Protein AF-A0A254PXY0-F1 (afdb_monomer_lite)

Organism: NCBI:txid1743163

Secondary structure (DSSP, 8-state):
-PPPP--S-SEEE-SSSSEEEEEESTTSTT--SS--EEEEEPHHHHHHTTT--HHHHHHHHHHHHHHHHSS--SS------TTS--SS--SSS-EEETTTTEEE--GGGT-SSHHHHHHHHHHHHHHHHHHHS--

Structure (mmCIF, N/CA/C/O backbone):
data_AF-A0A254PXY0-F1
#
_entry.id   AF-A0A254PXY0-F1
#
loop_
_atom_site.group_PDB
_atom_site.id
_atom_site.type_symbol
_atom_site.label_atom_id
_atom_site.label_alt_id
_atom_site.label_comp_id
_atom_site.label_asym_id
_atom_site.label_entity_id
_atom_site.label_seq_id
_atom_site.pdbx_PDB_ins_code
_atom_site.Cartn_x
_atom_site.Cartn_y
_atom_site.Cartn_z
_atom_site.occupancy
_atom_site.B_iso_or_equiv
_atom_site.auth_seq_id
_atom_site.auth_comp_id
_atom_site.auth_asym_id
_atom_site.auth_atom_id
_atom_site.pdbx_PDB_model_num
ATOM 1 N N . MET A 1 1 ? -3.432 -6.838 31.748 1.00 50.69 1 MET A N 1
ATOM 2 C CA . MET A 1 1 ? -3.517 -7.526 30.443 1.00 50.69 1 MET A CA 1
ATOM 3 C C . MET A 1 1 ? -4.391 -6.684 29.533 1.00 50.69 1 MET A C 1
ATOM 5 O O . MET A 1 1 ? -5.516 -6.395 29.926 1.00 50.69 1 MET A O 1
ATOM 9 N N . TYR A 1 2 ? -3.872 -6.223 28.392 1.00 59.84 2 TYR A N 1
ATOM 10 C CA . TYR A 1 2 ? -4.717 -5.628 27.352 1.00 59.84 2 TYR A CA 1
ATOM 11 C C . TYR A 1 2 ? -5.591 -6.745 26.777 1.00 59.84 2 TYR A C 1
ATOM 13 O O . TYR A 1 2 ? -5.087 -7.825 26.480 1.00 59.84 2 TYR A O 1
ATOM 21 N N . LYS A 1 3 ? -6.904 -6.524 26.711 1.00 67.88 3 LYS A N 1
ATOM 22 C CA . LYS A 1 3 ? -7.835 -7.484 26.118 1.00 67.88 3 LYS A CA 1
ATOM 23 C C . LYS A 1 3 ? -7.911 -7.180 24.615 1.00 67.88 3 LYS A C 1
ATOM 25 O O . LYS A 1 3 ? -8.174 -6.020 24.297 1.00 67.88 3 LYS A O 1
ATOM 30 N N . PRO A 1 4 ? -7.676 -8.159 23.723 1.00 77.69 4 PRO A N 1
ATOM 31 C CA . PRO A 1 4 ? -7.811 -7.958 22.282 1.00 77.69 4 PRO A CA 1
ATOM 32 C C . PRO A 1 4 ? -9.198 -7.433 21.911 1.00 77.69 4 PRO A C 1
ATOM 34 O O . PRO A 1 4 ? -10.185 -7.739 22.595 1.00 77.69 4 PRO A O 1
ATOM 37 N N . ILE A 1 5 ? -9.283 -6.666 20.822 1.00 87.31 5 ILE A N 1
ATOM 38 C CA . ILE A 1 5 ? -10.575 -6.219 20.294 1.00 87.31 5 ILE A CA 1
ATOM 39 C C . ILE A 1 5 ? -11.355 -7.462 19.860 1.00 87.31 5 ILE A C 1
ATOM 41 O O . ILE A 1 5 ? -10.839 -8.295 19.119 1.00 87.31 5 ILE A O 1
ATOM 45 N N . SER A 1 6 ? -12.600 -7.602 20.315 1.00 88.00 6 SER A N 1
ATOM 46 C CA . SER A 1 6 ? -13.427 -8.792 20.077 1.00 88.00 6 SER A CA 1
ATOM 47 C C . SER A 1 6 ? -14.060 -8.809 18.675 1.00 88.00 6 SER A C 1
ATOM 49 O O . SER A 1 6 ? -15.279 -8.915 18.547 1.00 88.00 6 SER A O 1
ATOM 51 N N . LEU A 1 7 ? -13.238 -8.705 17.629 1.00 92.12 7 LEU A N 1
ATOM 52 C CA . LEU A 1 7 ? -13.651 -8.887 16.236 1.00 92.12 7 LEU A CA 1
ATOM 53 C C . LEU A 1 7 ? -13.495 -10.360 15.814 1.00 92.12 7 LEU A C 1
ATOM 55 O O . LEU A 1 7 ? -12.519 -10.998 16.214 1.00 92.12 7 LEU A O 1
ATOM 59 N N . PRO A 1 8 ? -14.417 -10.910 14.998 1.00 93.62 8 PRO A N 1
ATOM 60 C CA . PRO A 1 8 ? -14.383 -12.309 14.562 1.00 93.62 8 PRO A CA 1
ATOM 61 C C . PRO A 1 8 ? -13.381 -12.574 13.423 1.00 93.62 8 PRO A C 1
ATOM 63 O O . PRO A 1 8 ? -13.406 -13.643 12.818 1.00 93.62 8 PRO A O 1
ATOM 66 N N . PHE A 1 9 ? -12.529 -11.602 13.099 1.00 94.62 9 PHE A N 1
ATOM 67 C CA . PHE A 1 9 ? -11.555 -11.662 12.018 1.00 94.62 9 PHE A CA 1
ATOM 68 C C . PHE A 1 9 ? -10.262 -10.949 12.423 1.00 94.62 9 PHE A C 1
ATOM 70 O O . PHE A 1 9 ? -10.277 -10.024 13.233 1.00 94.62 9 PHE A O 1
ATOM 77 N N . ASP A 1 10 ? -9.163 -11.349 11.788 1.00 96.12 10 ASP A N 1
ATOM 78 C CA . ASP A 1 10 ? -7.860 -10.678 11.879 1.00 96.12 10 ASP A CA 1
ATOM 79 C C . ASP A 1 10 ? -7.536 -9.857 10.626 1.00 96.12 10 ASP A C 1
ATOM 81 O O . ASP A 1 10 ? -6.534 -9.151 10.581 1.00 96.12 10 ASP A O 1
ATOM 85 N N . GLY A 1 11 ? -8.382 -9.930 9.602 1.00 97.31 11 GLY A N 1
ATOM 86 C CA . GLY A 1 11 ? -8.288 -9.116 8.403 1.00 97.31 11 GLY A CA 1
ATOM 87 C C . GLY A 1 11 ? -9.601 -9.134 7.637 1.00 97.31 11 GLY A C 1
ATOM 88 O O . GLY A 1 11 ? -10.298 -10.149 7.632 1.00 97.31 11 GLY A O 1
ATOM 89 N N . ALA A 1 12 ? -9.955 -8.007 7.032 1.00 97.25 12 ALA A N 1
ATOM 90 C CA . ALA A 1 12 ? -11.204 -7.856 6.303 1.00 97.25 12 ALA A CA 1
ATOM 91 C C . ALA A 1 12 ? -11.067 -6.837 5.170 1.00 97.25 12 ALA A C 1
ATOM 93 O O . ALA A 1 12 ? -10.477 -5.769 5.344 1.00 97.25 12 ALA A O 1
ATOM 94 N N . PHE A 1 13 ? -11.679 -7.157 4.029 1.00 97.81 13 PHE A N 1
ATOM 95 C CA . PHE A 1 13 ? -12.028 -6.163 3.020 1.00 97.81 13 PHE A CA 1
ATOM 96 C C . PHE A 1 13 ? -13.329 -5.486 3.440 1.00 97.81 13 PHE A C 1
ATOM 98 O O . PHE A 1 13 ? -14.275 -6.168 3.838 1.00 97.81 13 PHE A O 1
ATOM 105 N N . ILE A 1 14 ? -13.368 -4.159 3.367 1.00 95.31 14 ILE A N 1
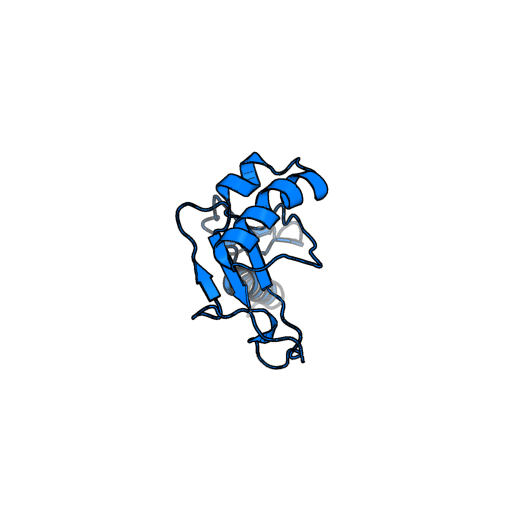ATOM 106 C CA . ILE A 1 14 ? -14.530 -3.374 3.785 1.00 95.31 14 ILE A CA 1
ATOM 107 C C . ILE A 1 14 ? -15.158 -2.751 2.535 1.00 95.31 14 ILE A C 1
ATOM 109 O O . ILE A 1 14 ? -14.478 -2.076 1.766 1.00 95.31 14 ILE A O 1
ATOM 113 N N . ALA A 1 15 ? -16.448 -3.001 2.320 1.00 93.69 15 ALA A N 1
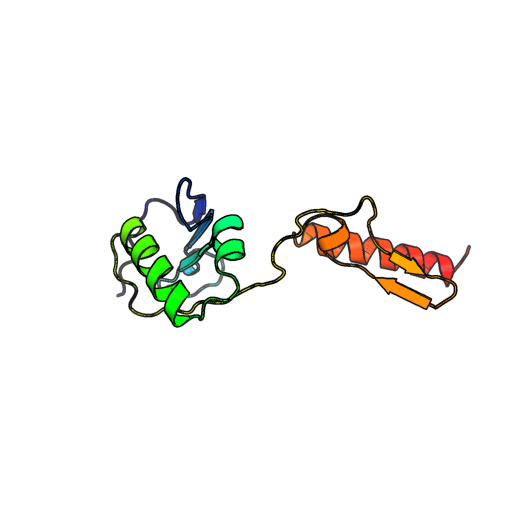ATOM 114 C CA . ALA A 1 15 ? -17.237 -2.334 1.287 1.00 93.69 15 ALA A CA 1
ATOM 115 C C . ALA A 1 15 ? -17.897 -1.068 1.854 1.00 93.69 15 ALA A C 1
ATOM 117 O O . ALA A 1 15 ? -18.096 -0.969 3.065 1.00 93.69 15 ALA A O 1
ATOM 118 N N . ASP A 1 16 ? -18.237 -0.118 0.979 1.00 92.69 16 ASP A N 1
ATOM 119 C CA . ASP A 1 16 ? -18.977 1.105 1.329 1.00 92.69 16 ASP A CA 1
ATOM 120 C C . ASP A 1 16 ? -18.357 1.898 2.498 1.00 92.69 16 ASP A C 1
ATOM 122 O O . ASP A 1 16 ? -19.046 2.474 3.339 1.00 92.69 16 ASP A O 1
ATOM 126 N N . SER A 1 17 ? -17.023 1.917 2.555 1.00 95.44 17 SER A N 1
ATOM 127 C CA . SER A 1 17 ? -16.226 2.530 3.617 1.00 95.44 17 SER A CA 1
ATOM 128 C C . SER A 1 17 ? -15.068 3.333 3.021 1.00 95.44 17 SER A C 1
ATOM 130 O O . SER A 1 17 ? -14.595 3.011 1.923 1.00 95.44 17 SER A O 1
ATOM 132 N N . PRO A 1 18 ? -14.550 4.353 3.734 1.00 97.38 18 PRO A N 1
ATOM 133 C CA . PRO A 1 18 ? -13.279 4.959 3.361 1.00 97.38 18 PRO A CA 1
ATOM 134 C C . PRO A 1 18 ? -12.098 3.996 3.495 1.00 97.38 18 PRO A C 1
ATOM 136 O O . PRO A 1 18 ? -11.042 4.299 2.955 1.00 97.38 18 PRO A O 1
ATOM 139 N N . PHE A 1 19 ? -12.245 2.846 4.164 1.00 98.19 19 PHE A N 1
ATOM 140 C CA . PHE A 1 19 ? -11.250 1.774 4.159 1.00 98.19 19 PHE A CA 1
ATOM 141 C C . PHE A 1 19 ? -11.540 0.745 3.070 1.00 98.19 19 PHE A C 1
ATOM 143 O O . PHE A 1 19 ? -12.686 0.370 2.855 1.00 98.19 19 PHE A O 1
ATOM 150 N N . SER A 1 20 ? -10.487 0.246 2.424 1.00 97.44 20 SER A N 1
ATOM 151 C CA . SER A 1 20 ? -10.567 -0.905 1.515 1.00 97.44 20 SER A CA 1
ATOM 152 C C . SER A 1 20 ? -10.140 -2.207 2.193 1.00 97.44 20 SER A C 1
ATOM 154 O O . SER A 1 20 ? -10.657 -3.277 1.874 1.00 97.44 20 SER A O 1
ATOM 156 N N . TRP A 1 21 ? -9.219 -2.121 3.153 1.00 97.94 21 TRP A N 1
ATOM 157 C CA . TRP A 1 21 ? -8.650 -3.265 3.853 1.00 97.94 21 TRP A CA 1
ATOM 158 C C . TRP A 1 21 ? -8.261 -2.882 5.277 1.00 97.94 21 TRP A C 1
ATOM 160 O O . TRP A 1 21 ? -7.655 -1.835 5.501 1.00 97.94 21 TRP A O 1
ATOM 170 N N . ILE A 1 22 ? -8.554 -3.752 6.239 1.00 97.88 22 ILE A N 1
ATOM 171 C CA . ILE A 1 22 ? -8.049 -3.644 7.608 1.00 97.88 22 ILE A CA 1
ATOM 172 C C . ILE A 1 22 ? -7.437 -4.972 8.044 1.00 97.88 22 ILE A C 1
ATOM 174 O O . ILE A 1 22 ? -7.911 -6.033 7.644 1.00 97.88 22 ILE A O 1
ATOM 178 N N . ALA A 1 23 ? -6.408 -4.925 8.885 1.00 97.88 23 ALA A N 1
ATOM 179 C CA . ALA A 1 23 ? -5.770 -6.110 9.445 1.00 97.88 23 ALA A CA 1
ATOM 180 C C . ALA A 1 23 ? -5.275 -5.875 10.871 1.00 97.88 23 ALA A C 1
ATOM 182 O O . ALA A 1 23 ? -4.665 -4.842 11.156 1.00 97.88 23 ALA A O 1
ATOM 183 N N . ARG A 1 24 ? -5.475 -6.868 11.737 1.00 96.50 24 ARG A N 1
ATOM 184 C CA . ARG A 1 24 ? -4.845 -6.961 13.051 1.00 96.50 24 ARG A CA 1
ATOM 185 C C . ARG A 1 24 ? -3.357 -7.230 12.829 1.00 96.50 24 ARG A C 1
ATOM 187 O O . ARG A 1 24 ? -2.982 -8.248 12.257 1.00 96.50 24 ARG A O 1
ATOM 194 N N . ASP A 1 25 ? -2.492 -6.302 13.221 1.00 95.62 25 ASP A N 1
ATOM 195 C CA . ASP A 1 25 ? -1.057 -6.417 12.951 1.00 95.62 25 ASP A CA 1
ATOM 196 C C . ASP A 1 25 ? -0.391 -7.432 13.887 1.00 95.62 25 ASP A C 1
ATOM 198 O O . ASP A 1 25 ? 0.452 -8.209 13.443 1.00 95.62 25 ASP A O 1
ATOM 202 N N . ASN A 1 26 ? -0.833 -7.511 15.148 1.00 94.38 26 ASN A N 1
ATOM 203 C CA . ASN A 1 26 ? -0.312 -8.462 16.135 1.00 94.38 26 ASN A CA 1
ATOM 204 C C . ASN A 1 26 ? -0.667 -9.934 15.870 1.00 94.38 26 ASN A C 1
ATOM 206 O O . ASN A 1 26 ? -0.051 -10.807 16.472 1.00 94.38 26 ASN A O 1
ATOM 210 N N . SER A 1 27 ? -1.603 -10.244 14.966 1.00 94.75 27 SER A N 1
ATOM 211 C CA . SER A 1 27 ? -1.868 -11.638 14.567 1.00 94.75 27 SER A CA 1
ATOM 212 C C . SER A 1 27 ? -0.825 -12.185 13.581 1.00 94.75 27 SER A C 1
ATOM 214 O O . SER A 1 27 ? -0.780 -13.391 13.330 1.00 94.75 27 SER A O 1
ATOM 216 N N . LYS A 1 28 ? 0.031 -11.324 13.009 1.00 95.19 28 LYS A N 1
ATOM 217 C CA . LYS A 1 28 ? 1.076 -11.745 12.068 1.00 95.19 28 LYS A CA 1
ATOM 218 C C . LYS A 1 28 ? 2.196 -12.512 12.793 1.00 95.19 28 LYS A C 1
ATOM 220 O O . LYS A 1 28 ? 2.543 -12.163 13.925 1.00 95.19 28 LYS A O 1
ATOM 225 N N . PRO A 1 29 ? 2.833 -13.505 12.140 1.00 96.38 29 PRO A N 1
ATOM 226 C CA . PRO A 1 29 ? 3.908 -14.284 12.751 1.00 96.38 29 PRO A CA 1
ATOM 227 C C . PRO A 1 29 ? 5.045 -13.411 13.300 1.00 96.38 29 PRO A C 1
ATOM 229 O O . PRO A 1 29 ? 5.554 -12.530 12.607 1.00 96.38 29 PRO A O 1
ATOM 232 N N . GLY A 1 30 ? 5.464 -13.681 14.539 1.00 95.69 30 GLY A N 1
ATOM 233 C CA . GLY A 1 30 ? 6.605 -13.013 15.176 1.00 95.69 30 GLY A CA 1
ATOM 234 C C . GLY A 1 30 ? 6.337 -11.598 15.705 1.00 95.69 30 GLY A C 1
ATOM 235 O O . GLY A 1 30 ? 7.292 -10.892 16.030 1.00 95.69 30 GLY A O 1
ATOM 236 N N . ARG A 1 31 ? 5.074 -11.161 15.790 1.00 94.00 31 ARG A N 1
ATOM 237 C CA . ARG A 1 31 ? 4.697 -9.871 16.392 1.00 94.00 31 ARG A CA 1
ATOM 238 C C . ARG A 1 31 ? 4.473 -9.974 17.901 1.00 94.00 31 ARG A C 1
ATOM 240 O O . ARG A 1 31 ? 4.345 -11.063 18.449 1.00 94.00 31 ARG A O 1
ATOM 247 N N . SER A 1 32 ? 4.489 -8.822 18.575 1.00 91.69 32 SER A N 1
ATOM 248 C CA . SER A 1 32 ? 4.161 -8.733 20.000 1.00 91.69 32 SER A CA 1
ATOM 249 C C . SER A 1 32 ? 2.654 -8.835 20.224 1.00 91.69 32 SER A C 1
ATOM 251 O O . SER A 1 32 ? 1.871 -8.489 19.346 1.00 91.69 32 SER A O 1
ATOM 253 N N . ASP A 1 33 ? 2.245 -9.201 21.439 1.00 88.69 33 ASP A N 1
ATOM 254 C CA . ASP A 1 33 ? 0.827 -9.294 21.828 1.00 88.69 33 ASP A CA 1
ATOM 255 C C . ASP A 1 33 ? 0.134 -7.924 21.996 1.00 88.69 33 ASP A C 1
ATOM 257 O O . ASP A 1 33 ? -1.014 -7.844 22.438 1.00 88.69 33 ASP A O 1
ATOM 261 N N . SER A 1 34 ? 0.826 -6.824 21.686 1.00 90.19 34 SER A N 1
ATOM 262 C CA . SER A 1 34 ? 0.256 -5.480 21.750 1.00 90.19 34 SER A CA 1
ATOM 263 C C . SER A 1 34 ? -0.775 -5.294 20.642 1.00 90.19 34 SER A C 1
ATOM 265 O O . SER A 1 34 ? -0.430 -5.279 19.461 1.00 90.19 34 SER A O 1
ATOM 267 N N . GLU A 1 35 ? -2.034 -5.100 21.032 1.00 92.00 35 GLU A N 1
ATOM 268 C CA . GLU A 1 35 ? -3.133 -4.896 20.089 1.00 92.00 35 GLU A CA 1
ATOM 269 C C . GLU A 1 35 ? -2.853 -3.705 19.166 1.00 92.00 35 GLU A C 1
ATOM 271 O O . GLU A 1 35 ? -2.674 -2.572 19.618 1.00 92.00 35 GLU A O 1
ATOM 276 N N . SER A 1 36 ? -2.799 -3.980 17.866 1.00 94.88 36 SER A N 1
ATOM 277 C CA . SER A 1 36 ? -2.503 -2.988 16.837 1.00 94.88 36 SER A CA 1
ATOM 278 C C . SER A 1 36 ? -3.186 -3.370 15.532 1.00 94.88 36 SER A C 1
ATOM 280 O O . SER A 1 36 ? -3.330 -4.547 15.209 1.00 94.88 36 SER A O 1
ATOM 282 N N . TRP A 1 37 ? -3.631 -2.362 14.787 1.00 96.62 37 TRP A N 1
ATOM 283 C CA . TRP A 1 37 ? -4.363 -2.540 13.540 1.00 96.62 37 TRP A CA 1
ATOM 284 C C . TRP A 1 37 ? -3.790 -1.628 12.463 1.00 96.62 37 TRP A C 1
ATOM 286 O O . TRP A 1 37 ? -3.438 -0.480 12.729 1.00 96.62 37 TRP A O 1
ATOM 296 N N . ILE A 1 38 ? -3.722 -2.146 11.242 1.00 97.69 38 ILE A N 1
ATOM 297 C CA . ILE A 1 38 ? -3.457 -1.372 10.034 1.00 97.69 38 ILE A CA 1
ATOM 298 C C . ILE A 1 38 ? -4.770 -1.265 9.275 1.00 97.69 38 ILE A C 1
ATOM 300 O O . ILE A 1 38 ? -5.354 -2.286 8.919 1.00 97.69 38 ILE A O 1
ATOM 304 N N . ALA A 1 39 ? -5.212 -0.040 9.014 1.00 97.75 39 ALA A N 1
ATOM 305 C CA . ALA A 1 39 ? -6.387 0.241 8.206 1.00 97.75 39 ALA A CA 1
ATOM 306 C C . ALA A 1 39 ? -5.966 1.045 6.971 1.00 97.75 39 ALA A C 1
ATOM 308 O O . ALA A 1 39 ? -5.456 2.159 7.081 1.00 97.75 39 ALA A O 1
ATOM 309 N N . GLN A 1 40 ? -6.117 0.445 5.795 1.00 98.25 40 GLN A N 1
ATOM 310 C CA . GLN A 1 40 ? -5.766 1.037 4.511 1.00 98.25 40 GLN A CA 1
ATOM 311 C C . GLN A 1 40 ? -6.998 1.695 3.907 1.00 98.25 40 GLN A C 1
ATOM 313 O O . GLN A 1 40 ? -8.016 1.039 3.664 1.00 98.25 40 GLN A O 1
ATOM 318 N N . ALA A 1 41 ? -6.898 3.002 3.668 1.00 98.00 41 ALA A N 1
ATOM 319 C CA . ALA A 1 41 ? -7.935 3.744 2.975 1.00 98.00 41 ALA A CA 1
ATOM 320 C C . ALA A 1 41 ? -8.164 3.171 1.564 1.00 98.00 41 ALA A C 1
ATOM 322 O O . ALA A 1 41 ? -7.287 2.533 0.974 1.00 98.00 41 ALA A O 1
ATOM 323 N N . ASN A 1 42 ? -9.361 3.356 1.024 1.00 96.25 42 ASN A N 1
ATOM 324 C CA . ASN A 1 42 ? -9.645 3.024 -0.359 1.00 96.25 42 ASN A CA 1
ATOM 325 C C . ASN A 1 42 ? -8.882 3.985 -1.298 1.00 96.25 42 ASN A C 1
ATOM 327 O O . ASN A 1 42 ? -8.438 5.068 -0.892 1.00 96.25 42 ASN A O 1
ATOM 331 N N . HIS A 1 43 ? -8.698 3.568 -2.550 1.00 94.81 43 HIS A N 1
ATOM 332 C CA . HIS A 1 43 ? -7.899 4.312 -3.524 1.00 94.81 43 HIS A CA 1
ATOM 333 C C . HIS A 1 43 ? -8.550 5.645 -3.910 1.00 94.81 43 HIS A C 1
ATOM 335 O O . HIS A 1 43 ? -7.904 6.688 -3.864 1.00 94.81 43 HIS A O 1
ATOM 341 N N . GLU A 1 44 ? -9.836 5.625 -4.239 1.00 95.06 44 GLU A N 1
ATOM 342 C CA . GLU A 1 44 ? -10.617 6.772 -4.703 1.00 95.06 44 GLU A CA 1
ATOM 343 C C . GLU A 1 44 ? -10.711 7.876 -3.633 1.00 95.06 44 GLU A C 1
ATOM 345 O O . GLU A 1 44 ? -10.387 9.034 -3.892 1.00 95.06 44 GLU A O 1
ATOM 350 N N . TRP A 1 45 ? -11.047 7.501 -2.401 1.00 96.94 45 TRP A N 1
ATOM 351 C CA . TRP A 1 45 ? -11.075 8.340 -1.205 1.00 96.94 45 TRP A CA 1
ATOM 352 C C . TRP A 1 45 ? -9.716 8.990 -0.960 1.00 96.94 45 TRP A C 1
ATOM 354 O O . TRP A 1 45 ? -9.652 10.193 -0.706 1.00 96.94 45 TRP A O 1
ATOM 364 N N . SER A 1 46 ? -8.630 8.213 -1.080 1.00 97.06 46 SER A N 1
ATOM 365 C CA . SER A 1 46 ? -7.262 8.718 -0.910 1.00 97.06 46 SER A CA 1
ATOM 366 C C . SER A 1 46 ? -6.884 9.701 -2.016 1.00 97.06 46 SER A C 1
ATOM 368 O O . SER A 1 46 ? -6.272 10.732 -1.739 1.00 97.06 46 SER A O 1
ATOM 370 N N . LYS A 1 47 ? -7.274 9.421 -3.265 1.00 95.81 47 LYS A N 1
ATOM 371 C CA . LYS A 1 47 ? -7.008 10.277 -4.430 1.00 95.81 47 LYS A CA 1
ATOM 372 C C . LYS A 1 47 ? -7.681 11.642 -4.297 1.00 95.81 47 LYS A C 1
ATOM 374 O O . LYS A 1 47 ? -7.049 12.658 -4.567 1.00 95.81 47 LYS A O 1
ATOM 379 N N . GLU A 1 48 ? -8.925 11.676 -3.825 1.00 96.50 48 GLU A N 1
ATOM 380 C CA . GLU A 1 48 ? -9.664 12.919 -3.559 1.00 96.50 48 GLU A CA 1
ATOM 381 C C . GLU A 1 48 ? -9.061 13.757 -2.420 1.00 96.50 48 GLU A C 1
ATOM 383 O O . GLU A 1 48 ? -9.289 14.963 -2.349 1.00 96.50 48 GLU A O 1
ATOM 388 N N . ARG A 1 49 ? -8.291 13.126 -1.525 1.00 96.94 49 ARG A N 1
ATOM 389 C CA . ARG A 1 49 ? -7.806 13.705 -0.260 1.00 96.94 49 ARG A CA 1
ATOM 390 C C . ARG A 1 49 ? -6.287 13.767 -0.160 1.00 96.94 49 ARG A C 1
ATOM 392 O O . ARG A 1 49 ? -5.743 13.982 0.917 1.00 96.94 49 ARG A O 1
ATOM 399 N N . VAL A 1 50 ? -5.587 13.615 -1.280 1.00 96.56 50 VAL A N 1
ATOM 400 C CA . VAL A 1 50 ? -4.121 13.491 -1.324 1.00 96.56 50 VAL A CA 1
ATOM 401 C C . VAL A 1 50 ? -3.376 14.719 -0.769 1.00 96.56 50 VAL A C 1
ATOM 403 O O . VAL A 1 50 ? -2.226 14.611 -0.349 1.00 96.56 50 VAL A O 1
ATOM 406 N N . GLU A 1 51 ? -4.035 15.880 -0.735 1.00 97.56 51 GLU A N 1
ATOM 407 C CA . GLU A 1 51 ? -3.493 17.136 -0.197 1.00 97.56 51 GLU A CA 1
ATOM 408 C C . GLU A 1 51 ? -3.926 17.422 1.252 1.00 97.56 51 GLU A C 1
ATOM 410 O O . GLU A 1 51 ? -3.548 18.444 1.825 1.00 97.56 51 GLU A O 1
ATOM 415 N N . MET A 1 52 ? -4.715 16.537 1.870 1.00 97.81 52 MET A N 1
ATOM 416 C CA . MET A 1 52 ? -5.067 16.670 3.281 1.00 97.81 52 MET A CA 1
ATOM 417 C C . MET A 1 52 ? -3.858 16.388 4.172 1.00 97.81 52 MET A C 1
ATOM 419 O O . MET A 1 52 ? -3.060 15.479 3.944 1.00 97.81 52 MET A O 1
ATOM 423 N N . THR A 1 53 ? -3.749 17.166 5.244 1.00 97.81 53 THR A N 1
ATOM 424 C CA . THR A 1 53 ? -2.771 16.920 6.306 1.00 97.81 53 THR A CA 1
ATOM 425 C C . THR A 1 53 ? -3.143 15.676 7.113 1.00 97.81 53 THR A C 1
ATOM 427 O O . THR A 1 53 ? -4.320 15.322 7.197 1.00 97.81 53 THR A O 1
ATOM 430 N N . ASN A 1 54 ? -2.159 15.069 7.789 1.00 96.94 54 ASN A N 1
ATOM 431 C CA . ASN A 1 54 ? -2.382 13.936 8.697 1.00 96.94 54 ASN A CA 1
ATOM 432 C C . ASN A 1 54 ? -3.511 14.202 9.703 1.00 96.94 54 ASN A C 1
ATOM 434 O O . ASN A 1 54 ? -4.407 13.382 9.839 1.00 96.94 54 ASN A O 1
ATOM 438 N N . TYR A 1 55 ? -3.535 15.386 10.320 1.00 97.56 55 TYR A N 1
ATOM 439 C CA . TYR A 1 55 ? -4.589 15.761 11.265 1.00 97.56 55 TYR A CA 1
ATOM 440 C C . TYR A 1 55 ? -5.994 15.691 10.645 1.00 97.56 55 TYR A C 1
ATOM 442 O O . TYR A 1 55 ? -6.934 15.200 11.268 1.00 97.56 55 TYR A O 1
ATOM 450 N N . GLN A 1 56 ? -6.143 16.160 9.403 1.00 98.19 56 GLN A N 1
ATOM 451 C CA . GLN A 1 56 ? -7.429 16.147 8.713 1.00 98.19 56 GLN A CA 1
ATOM 452 C C . GLN A 1 56 ? -7.840 14.720 8.327 1.00 98.19 56 GLN A C 1
ATOM 454 O O . GLN A 1 56 ? -8.980 14.341 8.585 1.00 98.19 56 GLN A O 1
ATOM 459 N N . VAL A 1 57 ? -6.935 13.903 7.771 1.00 97.81 57 VAL A N 1
ATOM 460 C CA . VAL A 1 57 ? -7.281 12.506 7.438 1.00 97.81 57 VAL A CA 1
ATOM 461 C C . VAL A 1 57 ? -7.551 11.667 8.683 1.00 97.81 57 VAL A C 1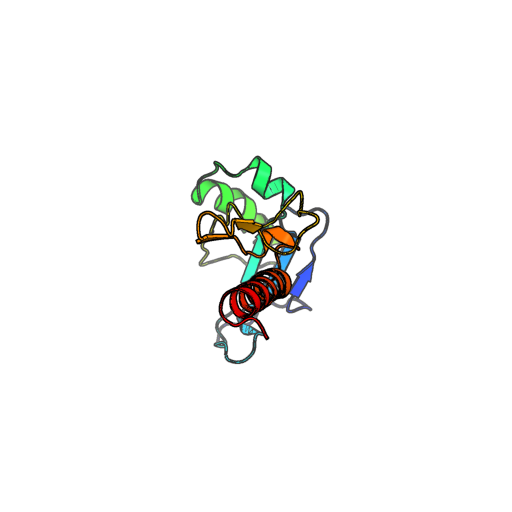
ATOM 463 O O . VAL A 1 57 ? -8.476 10.864 8.676 1.00 97.81 57 VAL A O 1
ATOM 466 N N . GLU A 1 58 ? -6.816 11.875 9.776 1.00 98.00 58 GLU A N 1
ATOM 467 C CA . GLU A 1 58 ? -7.064 11.198 11.054 1.00 98.00 58 GLU A CA 1
ATOM 468 C C . GLU A 1 58 ? -8.443 11.564 11.619 1.00 98.00 58 GLU A C 1
ATOM 470 O O . GLU A 1 58 ? -9.147 10.683 12.110 1.00 98.00 58 GLU A O 1
ATOM 475 N N . SER A 1 59 ? -8.874 12.825 11.476 1.00 97.81 59 SER A N 1
ATOM 476 C CA . SER A 1 59 ? -10.211 13.264 11.904 1.00 97.81 59 SER A CA 1
ATOM 477 C C . SER A 1 59 ? -11.363 12.601 11.138 1.00 97.81 59 SER A C 1
ATOM 479 O O . SER A 1 59 ? -12.464 12.499 11.675 1.00 97.81 59 SER A O 1
ATOM 481 N N . GLU A 1 60 ? -11.112 12.113 9.918 1.00 98.06 60 GLU A N 1
ATOM 482 C CA . GLU A 1 60 ? -12.095 11.378 9.115 1.00 98.06 60 GLU A CA 1
ATOM 483 C C . GLU A 1 60 ? -11.984 9.858 9.308 1.00 98.06 60 GLU A C 1
ATOM 485 O O . GLU A 1 60 ? -12.996 9.181 9.459 1.00 98.06 60 GLU A O 1
ATOM 490 N N . LEU A 1 61 ? -10.768 9.304 9.327 1.00 98.12 61 LEU A N 1
ATOM 491 C CA . LEU A 1 61 ? -10.542 7.855 9.298 1.00 98.12 61 LEU A CA 1
ATOM 492 C C . LEU A 1 61 ? -10.612 7.191 10.675 1.00 98.12 61 LEU A C 1
ATOM 494 O O . LEU A 1 61 ? -11.098 6.064 10.781 1.00 98.12 61 LEU A O 1
ATOM 498 N N . VAL A 1 62 ? -10.136 7.854 11.735 1.00 98.19 62 VAL A N 1
ATOM 499 C CA . VAL A 1 62 ? -10.136 7.256 13.080 1.00 98.19 62 VAL A CA 1
ATOM 500 C C . VAL A 1 62 ? -11.564 6.944 13.543 1.00 98.19 62 VAL A C 1
ATOM 502 O O . VAL A 1 62 ? -11.801 5.787 13.894 1.00 98.19 62 VAL A O 1
ATOM 505 N N . PRO A 1 63 ? -12.543 7.871 13.462 1.00 98.00 63 PRO A N 1
ATOM 506 C CA . PRO A 1 63 ? -13.918 7.570 13.861 1.00 98.00 63 PRO A CA 1
ATOM 507 C C . PRO A 1 63 ? -14.537 6.399 13.088 1.00 98.00 63 PRO A C 1
ATOM 509 O O . PRO A 1 63 ? -15.319 5.633 13.646 1.00 98.00 63 PRO A O 1
ATOM 512 N N . GLU A 1 64 ? -14.188 6.226 11.812 1.00 97.75 64 GLU A N 1
ATOM 513 C CA . GLU A 1 64 ? -14.691 5.116 10.994 1.00 97.75 64 GLU A CA 1
ATOM 514 C C . GLU A 1 64 ? -14.126 3.770 11.451 1.00 97.75 64 GLU A C 1
ATOM 516 O O . GLU A 1 64 ? -14.857 2.783 11.540 1.00 97.75 64 GLU A O 1
ATOM 521 N N . PHE A 1 65 ? -12.850 3.724 11.838 1.00 97.06 65 PHE A N 1
ATOM 522 C CA . PHE A 1 65 ? -12.275 2.512 12.416 1.00 97.06 65 PHE A CA 1
ATOM 523 C C . PHE A 1 65 ? -12.853 2.215 13.809 1.00 97.06 65 PHE A C 1
ATOM 525 O O . PHE A 1 65 ? -13.124 1.056 14.136 1.00 97.06 65 PHE A O 1
ATOM 532 N N . GLU A 1 66 ? -13.092 3.238 14.633 1.00 96.56 66 GLU A N 1
ATOM 533 C CA . GLU A 1 66 ? -13.726 3.080 15.949 1.00 96.56 66 GLU A CA 1
ATOM 534 C C . GLU A 1 66 ? -15.161 2.537 15.833 1.00 96.56 66 GLU A C 1
ATOM 536 O O . GLU A 1 66 ? -15.557 1.681 16.625 1.00 96.56 66 GLU A O 1
ATOM 541 N N . LYS A 1 67 ? -15.925 2.952 14.808 1.00 95.94 67 LYS A N 1
ATOM 542 C CA . LYS A 1 67 ? -17.251 2.380 14.498 1.00 95.94 67 LYS A CA 1
ATOM 543 C C . LYS A 1 67 ? -17.174 0.894 14.147 1.00 95.94 67 LYS A C 1
ATOM 545 O O . LYS A 1 67 ? -18.009 0.124 14.613 1.00 95.94 67 LYS A O 1
ATOM 550 N N . ILE A 1 68 ? -16.184 0.491 13.346 1.00 94.44 68 ILE A N 1
ATOM 551 C CA . ILE A 1 68 ? -15.990 -0.911 12.937 1.00 94.44 68 ILE A CA 1
ATOM 552 C C . ILE A 1 68 ? -15.557 -1.771 14.129 1.00 94.44 68 ILE A C 1
ATOM 554 O O . ILE A 1 68 ? -16.080 -2.863 14.341 1.00 94.44 68 ILE A O 1
ATOM 558 N N . SER A 1 69 ? -14.588 -1.288 14.905 1.00 93.88 69 SER A N 1
ATOM 559 C CA . SER A 1 69 ? -13.973 -2.044 16.000 1.00 93.88 69 SER A CA 1
ATOM 560 C C . SER A 1 69 ? -14.772 -2.007 17.305 1.00 93.88 69 SER A C 1
ATOM 562 O O . SER A 1 69 ? -14.581 -2.866 18.169 1.00 93.88 69 SER A O 1
ATOM 564 N N . GLY A 1 70 ? -15.648 -1.013 17.476 1.00 94.38 70 GLY A N 1
ATOM 565 C CA . GLY A 1 70 ? -16.359 -0.755 18.725 1.00 94.38 70 GLY A CA 1
ATOM 566 C C . GLY A 1 70 ? -15.434 -0.347 19.877 1.00 94.38 70 GLY A C 1
ATOM 567 O O . GLY A 1 70 ? -15.802 -0.514 21.041 1.00 94.38 70 GLY A O 1
ATOM 568 N N . GLN A 1 71 ? -14.217 0.117 19.583 1.00 92.94 71 GLN A N 1
ATOM 569 C CA . GLN A 1 71 ? -13.198 0.510 20.558 1.00 92.94 71 GLN A CA 1
ATOM 570 C C . GLN A 1 71 ? -12.586 1.849 20.165 1.00 92.94 71 GLN A C 1
ATOM 572 O O . GLN A 1 71 ? -12.441 2.129 18.981 1.00 92.94 71 GLN A O 1
ATOM 577 N N . SER A 1 72 ? -12.191 2.653 21.154 1.00 93.69 72 SER A N 1
ATOM 578 C CA . SER A 1 72 ? -11.503 3.913 20.884 1.00 93.69 72 SER A CA 1
ATOM 579 C C . SER A 1 72 ? -10.013 3.716 20.598 1.00 93.69 72 SER A C 1
ATOM 581 O O . SER A 1 72 ? -9.317 2.945 21.272 1.00 93.69 72 SER A O 1
ATOM 583 N N . CYS A 1 73 ? -9.499 4.460 19.624 1.00 93.81 73 CYS A N 1
ATOM 584 C CA . CYS A 1 73 ? -8.092 4.481 19.256 1.00 93.81 73 CYS A CA 1
ATOM 585 C C . CYS A 1 73 ? -7.321 5.427 20.179 1.00 93.81 73 CYS A C 1
ATOM 587 O O . CYS A 1 73 ? -7.353 6.644 20.025 1.00 93.81 73 CYS A O 1
ATOM 589 N N . LYS A 1 74 ? -6.576 4.870 21.140 1.00 91.25 74 LYS A N 1
ATOM 590 C CA . LYS A 1 74 ? -5.754 5.679 22.062 1.00 91.25 74 LYS A CA 1
ATOM 591 C C . LYS A 1 74 ? -4.508 6.272 21.408 1.00 91.25 74 LYS A C 1
ATOM 593 O O . LYS A 1 74 ? -4.041 7.322 21.832 1.00 91.25 74 LYS A O 1
ATOM 598 N N . LEU A 1 75 ? -3.937 5.548 20.450 1.00 94.94 75 LEU A N 1
ATOM 599 C CA . LEU A 1 75 ? -2.736 5.914 19.710 1.00 94.94 75 LEU A CA 1
ATOM 600 C C . LEU A 1 75 ? -2.972 5.556 18.248 1.00 94.94 75 LEU A C 1
ATOM 602 O O . LEU A 1 75 ? -3.472 4.472 17.952 1.00 94.94 75 LEU A O 1
ATOM 606 N N . TYR A 1 76 ? -2.604 6.462 17.355 1.00 96.81 76 TYR A N 1
ATOM 607 C CA . TYR A 1 76 ? -2.738 6.292 15.917 1.00 96.81 76 TYR A CA 1
ATOM 608 C C . TYR A 1 76 ? -1.670 7.119 15.202 1.00 96.81 76 TYR A C 1
ATOM 610 O O . TYR A 1 76 ? -1.084 8.039 15.774 1.00 96.81 76 TYR A O 1
ATOM 618 N N . GLN A 1 77 ? -1.405 6.750 13.955 1.00 96.75 77 GLN A N 1
ATOM 619 C CA . GLN A 1 77 ? -0.538 7.482 13.047 1.00 96.75 77 GLN A CA 1
ATOM 620 C C . GLN A 1 77 ? -1.035 7.241 11.624 1.00 96.75 77 GLN A C 1
ATOM 622 O O . GLN A 1 77 ? -1.255 6.090 11.241 1.00 96.75 77 GLN A O 1
ATOM 627 N N . SER A 1 78 ? -1.166 8.300 10.830 1.00 97.44 78 SER A N 1
ATOM 628 C CA . SER A 1 78 ? -1.416 8.182 9.394 1.00 97.44 78 SER A CA 1
ATOM 629 C C . SER A 1 78 ? -0.137 8.309 8.559 1.00 97.44 78 SER A C 1
ATOM 631 O O . SER A 1 78 ? 0.827 8.991 8.922 1.00 97.44 78 SER A O 1
ATOM 633 N N . HIS A 1 79 ? -0.142 7.661 7.394 1.00 97.75 79 HIS A N 1
ATOM 634 C CA . HIS A 1 79 ? 0.907 7.792 6.388 1.00 97.75 79 HIS A CA 1
ATOM 635 C C . HIS A 1 79 ? 0.299 7.826 4.984 1.00 97.75 79 HIS A C 1
ATOM 637 O O . HIS A 1 79 ? -0.534 6.982 4.651 1.00 97.75 79 HIS A O 1
ATOM 643 N N . LEU A 1 80 ? 0.745 8.776 4.156 1.00 97.38 80 LEU A N 1
ATOM 644 C CA . LEU A 1 80 ? 0.317 8.908 2.765 1.00 97.38 80 LEU A CA 1
ATOM 645 C C . LEU A 1 80 ? 1.323 8.246 1.818 1.00 97.38 80 LEU A C 1
ATOM 647 O O . LEU A 1 80 ? 2.405 8.774 1.564 1.00 97.38 80 LEU A O 1
ATOM 651 N N . TRP A 1 81 ? 0.910 7.139 1.211 1.00 96.44 81 TRP A N 1
ATOM 652 C CA . TRP A 1 81 ? 1.632 6.497 0.116 1.00 96.44 81 TRP A CA 1
ATOM 653 C C . TRP A 1 81 ? 1.146 7.064 -1.225 1.00 96.44 81 TRP A C 1
ATOM 655 O O . TRP A 1 81 ? 0.282 6.488 -1.881 1.00 96.44 81 TRP A O 1
ATOM 665 N N . ARG A 1 82 ? 1.684 8.219 -1.641 1.00 95.00 82 ARG A N 1
ATOM 666 C CA . ARG A 1 82 ? 1.219 8.944 -2.847 1.00 95.00 82 ARG A CA 1
ATOM 667 C C . ARG A 1 82 ? 1.285 8.111 -4.136 1.00 95.00 82 ARG A C 1
ATOM 669 O O . ARG A 1 82 ? 0.476 8.314 -5.033 1.00 95.00 82 ARG A O 1
ATOM 676 N N . TYR A 1 83 ? 2.228 7.174 -4.215 1.00 93.69 83 TYR A N 1
ATOM 677 C CA . TYR A 1 83 ? 2.461 6.312 -5.377 1.00 93.69 83 TYR A CA 1
ATOM 678 C C . TYR A 1 83 ? 2.193 4.834 -5.049 1.00 93.69 83 TYR A C 1
ATOM 680 O O . TYR A 1 83 ? 2.975 3.966 -5.415 1.00 93.69 83 TYR A O 1
ATOM 688 N N . ALA A 1 84 ? 1.124 4.548 -4.295 1.00 93.38 84 ALA A N 1
ATOM 689 C CA . ALA A 1 84 ? 0.818 3.193 -3.820 1.00 93.38 84 ALA A CA 1
ATOM 690 C C . ALA A 1 84 ? 0.272 2.240 -4.892 1.00 93.38 84 ALA A C 1
ATOM 692 O O . ALA A 1 84 ? 0.379 1.027 -4.734 1.00 93.38 84 ALA A O 1
ATOM 693 N N . LYS A 1 85 ? -0.381 2.773 -5.930 1.00 90.75 85 LYS A N 1
ATOM 694 C CA . LYS A 1 85 ? -1.106 1.972 -6.917 1.00 90.75 85 LYS A CA 1
ATOM 695 C C . LYS A 1 85 ? -0.952 2.553 -8.315 1.00 90.75 85 LYS A C 1
ATOM 697 O O . LYS A 1 85 ? -1.252 3.725 -8.543 1.00 90.75 85 LYS A O 1
ATOM 702 N N . VAL A 1 86 ? -0.525 1.715 -9.251 1.00 91.19 86 VAL A N 1
ATOM 703 C CA . VAL A 1 86 ? -0.562 2.003 -10.682 1.00 91.19 86 VAL A CA 1
ATOM 704 C C . VAL A 1 86 ? -2.009 1.947 -11.184 1.00 91.19 86 VAL A C 1
ATOM 706 O O . VAL A 1 86 ? -2.728 0.985 -10.927 1.00 91.19 86 VAL A O 1
ATOM 709 N N . GLU A 1 87 ? -2.454 2.996 -11.880 1.00 87.62 87 GLU A N 1
ATOM 710 C CA . GLU A 1 87 ? -3.794 3.032 -12.496 1.00 87.62 87 GLU A CA 1
ATOM 711 C C . GLU A 1 87 ? -3.783 2.459 -13.916 1.00 87.62 87 GLU A C 1
ATOM 713 O O . GLU A 1 87 ? -4.735 1.805 -14.326 1.00 87.62 87 GLU A O 1
ATOM 718 N N . ASN A 1 88 ? -2.692 2.688 -14.650 1.00 86.75 88 ASN A N 1
ATOM 719 C CA . ASN A 1 88 ? -2.527 2.273 -16.039 1.00 86.75 88 ASN A CA 1
ATOM 720 C C . ASN A 1 88 ? -1.186 1.535 -16.182 1.00 86.75 88 ASN A C 1
ATOM 722 O O . ASN A 1 88 ? -0.169 2.189 -16.451 1.00 86.75 88 ASN A O 1
ATOM 726 N N . PRO A 1 89 ? -1.147 0.215 -15.927 1.00 83.12 89 PRO A N 1
ATOM 727 C CA . PRO A 1 89 ? 0.063 -0.570 -16.142 1.00 83.12 89 PRO A CA 1
ATOM 728 C C . PRO A 1 89 ? 0.463 -0.546 -17.622 1.00 83.12 89 PRO A C 1
ATOM 730 O O . PRO A 1 89 ? -0.360 -0.291 -18.503 1.00 83.12 89 PRO A O 1
ATOM 733 N N . GLN A 1 90 ? 1.749 -0.753 -17.890 1.00 84.31 90 GLN A N 1
ATOM 734 C CA . GLN A 1 90 ? 2.292 -0.764 -19.249 1.00 84.31 90 GLN A CA 1
ATOM 735 C C . GLN A 1 90 ? 2.295 -2.193 -19.807 1.00 84.31 90 GLN A C 1
ATOM 737 O O . GLN A 1 90 ? 2.490 -3.148 -19.066 1.00 84.31 90 GLN A O 1
ATOM 742 N N . ASP A 1 91 ? 2.200 -2.349 -21.128 1.00 84.06 91 ASP A N 1
ATOM 743 C CA . ASP A 1 91 ? 2.295 -3.662 -21.792 1.00 84.06 91 ASP A CA 1
ATOM 744 C C . ASP A 1 91 ? 3.754 -4.159 -21.930 1.00 84.06 91 ASP A C 1
ATOM 746 O O . ASP A 1 91 ? 4.140 -4.777 -22.924 1.00 84.06 91 ASP A O 1
ATOM 750 N N . GLN A 1 92 ? 4.614 -3.857 -20.955 1.00 92.69 92 GLN A N 1
ATOM 751 C CA . GLN A 1 92 ? 6.016 -4.273 -20.948 1.00 92.69 92 GLN A CA 1
ATOM 752 C C . GLN A 1 92 ? 6.532 -4.451 -19.522 1.00 92.69 92 GLN A C 1
ATOM 754 O O . GLN A 1 92 ? 6.067 -3.799 -18.599 1.00 92.69 92 GLN A O 1
ATOM 759 N N . TYR A 1 93 ? 7.543 -5.301 -19.344 1.00 95.19 93 TYR A N 1
ATOM 760 C CA . TYR A 1 93 ? 8.077 -5.630 -18.018 1.00 95.19 93 TYR A CA 1
ATOM 761 C C . TYR A 1 93 ? 9.117 -4.639 -17.491 1.00 95.19 93 TYR A C 1
ATOM 763 O O . TYR A 1 93 ? 9.329 -4.568 -16.286 1.00 95.19 93 TYR A O 1
ATOM 771 N N . PHE A 1 94 ? 9.810 -3.927 -18.372 1.00 96.88 94 PHE A N 1
ATOM 772 C CA . PHE A 1 94 ? 10.857 -2.961 -18.048 1.00 96.88 94 PHE A CA 1
ATOM 773 C C . PHE A 1 94 ? 11.078 -2.049 -19.260 1.00 96.88 94 PHE A C 1
ATOM 775 O O . PHE A 1 94 ? 10.586 -2.328 -20.353 1.00 96.88 94 PHE A O 1
ATOM 782 N N . TYR A 1 95 ? 11.861 -0.989 -19.082 1.00 96.88 95 TYR A N 1
ATOM 783 C CA . TYR A 1 95 ? 12.388 -0.175 -20.176 1.00 96.88 95 TYR A CA 1
ATOM 784 C C . TYR A 1 95 ? 13.913 -0.283 -20.206 1.00 96.88 95 TYR A C 1
ATOM 786 O O . TYR A 1 95 ? 14.547 -0.227 -19.154 1.00 96.88 95 TYR A O 1
ATOM 794 N N . LEU A 1 96 ? 14.506 -0.420 -21.392 1.00 96.38 96 LEU A N 1
ATOM 795 C CA . LEU A 1 96 ? 15.956 -0.483 -21.583 1.00 96.38 96 LEU A CA 1
ATOM 796 C C . LEU A 1 96 ? 16.354 0.294 -22.842 1.00 96.38 96 LEU A C 1
ATOM 798 O O . LEU A 1 96 ? 15.990 -0.074 -23.955 1.00 96.38 96 LEU A O 1
ATOM 802 N N . ASP A 1 97 ? 17.140 1.348 -22.657 1.00 96.50 97 ASP A N 1
ATOM 803 C CA . ASP A 1 97 ? 17.844 2.063 -23.716 1.00 96.50 97 ASP A CA 1
ATOM 804 C C . ASP A 1 97 ? 19.305 1.595 -23.746 1.00 96.50 97 ASP A C 1
ATOM 806 O O . ASP A 1 97 ? 20.167 2.097 -23.016 1.00 96.50 97 ASP A O 1
ATOM 810 N N . ALA A 1 98 ? 19.566 0.616 -24.611 1.00 93.06 98 ALA A N 1
ATOM 811 C CA . ALA A 1 98 ? 20.882 0.020 -24.826 1.00 93.06 98 ALA A CA 1
ATOM 812 C C . ALA A 1 98 ? 21.942 1.030 -25.290 1.00 93.06 98 ALA A C 1
ATOM 814 O O . ALA A 1 98 ? 23.108 0.915 -24.928 1.00 93.06 98 ALA A O 1
ATOM 815 N N . ASN A 1 99 ? 21.550 2.041 -26.069 1.00 94.50 99 ASN A N 1
ATOM 816 C CA . ASN A 1 99 ? 22.496 3.023 -26.601 1.00 94.5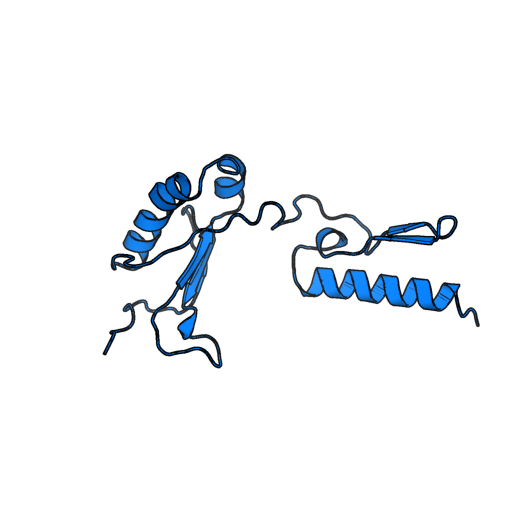0 99 ASN A CA 1
ATOM 817 C C . ASN A 1 99 ? 22.995 3.963 -25.502 1.00 94.50 99 ASN A C 1
ATOM 819 O O . ASN A 1 99 ? 24.121 4.456 -25.561 1.00 94.50 99 ASN A O 1
ATOM 823 N N . ARG A 1 100 ? 22.141 4.233 -24.509 1.00 96.38 100 ARG A N 1
ATOM 824 C CA . ARG A 1 100 ? 22.448 5.126 -23.385 1.00 96.38 100 ARG A CA 1
ATOM 825 C C . ARG A 1 100 ? 22.868 4.394 -22.115 1.00 96.38 100 ARG A C 1
ATOM 827 O O . ARG A 1 100 ? 23.280 5.061 -21.172 1.00 96.38 100 ARG A O 1
ATOM 834 N N . ASN A 1 101 ? 22.780 3.064 -22.083 1.00 94.62 101 ASN A N 1
ATOM 835 C CA . ASN A 1 101 ? 22.956 2.247 -20.878 1.00 94.62 101 ASN A CA 1
ATOM 836 C C . ASN A 1 101 ? 22.033 2.692 -19.730 1.00 94.62 101 ASN A C 1
ATOM 838 O O . ASN A 1 101 ? 22.455 2.804 -18.580 1.00 94.62 101 ASN A O 1
ATOM 842 N N . ILE A 1 102 ? 20.768 2.980 -20.053 1.00 97.56 102 ILE A N 1
ATOM 843 C CA . ILE A 1 102 ? 19.750 3.392 -19.080 1.00 97.56 102 ILE A CA 1
ATOM 844 C C . ILE A 1 102 ? 18.628 2.367 -19.083 1.00 97.56 102 ILE A C 1
ATOM 846 O O . ILE A 1 102 ? 18.123 2.002 -20.141 1.00 97.56 102 ILE A O 1
ATOM 850 N N . ALA A 1 103 ? 18.194 1.952 -17.898 1.00 97.25 103 ALA A N 1
ATOM 851 C CA . ALA A 1 103 ? 17.063 1.057 -17.742 1.00 97.25 103 ALA A CA 1
ATOM 852 C C . ALA A 1 103 ? 16.151 1.488 -16.594 1.00 97.25 103 ALA A C 1
ATOM 854 O O . ALA A 1 103 ? 16.598 2.127 -15.642 1.00 97.25 103 ALA A O 1
ATOM 855 N N . LEU A 1 104 ? 14.878 1.114 -16.689 1.00 97.25 104 LEU A N 1
ATOM 856 C CA . LEU A 1 104 ? 13.862 1.310 -15.663 1.00 97.25 104 LEU A CA 1
ATOM 857 C C . LEU A 1 104 ? 13.171 -0.027 -15.402 1.00 97.25 104 LEU A C 1
ATOM 859 O O . LEU A 1 104 ? 12.756 -0.707 -16.338 1.00 97.25 104 LEU A O 1
ATOM 863 N N . CYS A 1 105 ? 12.995 -0.365 -14.133 1.00 96.88 105 CYS A N 1
ATOM 864 C CA . CYS A 1 105 ? 12.163 -1.471 -13.674 1.00 96.88 105 CYS A CA 1
ATOM 865 C C . CYS A 1 105 ? 11.374 -1.021 -12.441 1.00 96.88 105 CYS A C 1
ATOM 867 O O . CYS A 1 105 ? 11.733 -0.039 -11.786 1.00 96.88 105 CYS A O 1
ATOM 869 N N . GLY A 1 106 ? 10.308 -1.736 -12.115 1.00 95.38 106 GLY A N 1
ATOM 870 C CA . GLY A 1 106 ? 9.445 -1.422 -10.986 1.00 95.38 106 GLY A CA 1
ATOM 871 C C . GLY A 1 106 ? 8.118 -2.158 -11.070 1.00 95.38 106 GLY A C 1
ATOM 872 O O . GLY A 1 106 ? 7.753 -2.696 -12.112 1.00 95.38 106 GLY A O 1
ATOM 873 N N . ASP A 1 107 ? 7.389 -2.158 -9.963 1.00 94.44 107 ASP A N 1
ATOM 874 C CA . ASP A 1 107 ? 6.039 -2.717 -9.865 1.00 94.44 107 ASP A CA 1
ATOM 875 C C . ASP A 1 107 ? 5.076 -2.091 -10.882 1.00 94.44 107 ASP A C 1
ATOM 877 O O . ASP A 1 107 ? 4.293 -2.797 -11.512 1.00 94.44 107 ASP A O 1
ATOM 881 N N . TRP A 1 108 ? 5.202 -0.784 -11.121 1.00 93.94 108 TRP A N 1
ATOM 882 C CA . TRP A 1 108 ? 4.358 -0.014 -12.039 1.00 93.94 108 TRP A CA 1
ATOM 883 C C . TRP A 1 108 ? 4.389 -0.481 -13.506 1.00 93.94 108 TRP A C 1
ATOM 885 O O . TRP A 1 108 ? 3.532 -0.068 -14.286 1.00 93.94 108 TRP A O 1
ATOM 895 N N . PHE A 1 109 ? 5.340 -1.336 -13.896 1.00 93.62 109 PHE A N 1
ATOM 896 C CA . PHE A 1 109 ? 5.336 -1.973 -15.215 1.00 93.62 109 PHE A CA 1
ATOM 897 C C . PHE A 1 109 ? 4.304 -3.095 -15.346 1.00 93.62 109 PHE A C 1
ATOM 899 O O . PHE A 1 109 ? 3.873 -3.372 -16.454 1.00 93.62 109 PHE A O 1
ATOM 906 N N . ILE A 1 110 ? 3.917 -3.746 -14.249 1.00 89.25 110 ILE A N 1
ATOM 907 C CA . ILE A 1 110 ? 3.048 -4.929 -14.277 1.00 89.25 110 ILE A CA 1
ATOM 908 C C . ILE A 1 110 ? 1.801 -4.634 -13.446 1.00 89.25 110 ILE A C 1
ATOM 910 O O . ILE A 1 110 ? 0.716 -4.429 -13.975 1.00 89.25 110 ILE A O 1
ATOM 914 N N . GLU A 1 111 ? 1.969 -4.581 -12.129 1.00 87.00 111 GLU A N 1
ATOM 915 C CA . GLU A 1 111 ? 0.933 -4.295 -11.143 1.00 87.00 111 GLU A CA 1
ATOM 916 C C . GLU A 1 111 ? 1.630 -3.915 -9.831 1.00 87.00 111 GLU A C 1
ATOM 918 O O . GLU A 1 111 ? 2.733 -4.397 -9.559 1.00 87.00 111 GLU A O 1
ATOM 923 N N . SER A 1 112 ? 1.000 -3.058 -9.015 1.00 92.06 112 SER A N 1
ATOM 924 C CA . SER A 1 112 ? 1.554 -2.564 -7.740 1.00 92.06 112 SER A CA 1
ATOM 925 C C . SER A 1 112 ? 1.567 -3.628 -6.642 1.00 92.06 112 SER A C 1
ATOM 927 O O . SER A 1 112 ? 0.919 -3.514 -5.602 1.00 92.06 112 SER A O 1
ATOM 929 N N . THR A 1 113 ? 2.302 -4.702 -6.905 1.00 93.69 113 THR A N 1
ATOM 930 C CA . THR A 1 113 ? 2.498 -5.863 -6.051 1.00 93.69 113 THR A CA 1
ATOM 931 C C . THR A 1 113 ? 3.990 -6.148 -5.910 1.00 93.69 113 THR A C 1
ATOM 933 O O . THR A 1 113 ? 4.823 -5.750 -6.729 1.00 93.69 113 THR A O 1
ATOM 936 N N . ILE A 1 114 ? 4.341 -6.885 -4.855 1.00 96.44 114 ILE A N 1
ATOM 937 C CA . ILE A 1 114 ? 5.720 -7.342 -4.639 1.00 96.44 114 ILE A CA 1
ATOM 938 C C . ILE A 1 114 ? 6.177 -8.241 -5.799 1.00 96.44 114 ILE A C 1
ATOM 940 O O . ILE A 1 114 ? 7.311 -8.122 -6.260 1.00 96.44 114 ILE A O 1
ATOM 944 N N . GLU A 1 115 ? 5.294 -9.113 -6.295 1.00 95.69 115 GLU A N 1
ATOM 945 C CA . GLU A 1 115 ? 5.581 -9.984 -7.440 1.00 95.69 115 GLU A CA 1
ATOM 946 C C . GLU A 1 115 ? 5.825 -9.176 -8.720 1.00 95.69 115 GLU A C 1
ATOM 948 O O . GLU A 1 115 ? 6.756 -9.482 -9.468 1.00 95.69 115 GLU A O 1
ATOM 953 N N . GLY A 1 116 ? 5.054 -8.105 -8.929 1.00 93.75 116 GLY A N 1
ATOM 954 C CA . GLY A 1 116 ? 5.240 -7.170 -10.032 1.00 93.75 116 GLY A CA 1
ATOM 955 C C . GLY A 1 116 ? 6.629 -6.527 -10.011 1.00 93.75 116 GLY A C 1
ATOM 956 O O . GLY A 1 116 ? 7.377 -6.604 -10.991 1.00 93.75 116 GLY A O 1
ATOM 957 N N . ALA A 1 117 ? 7.021 -5.971 -8.858 1.00 96.12 117 ALA A N 1
ATOM 958 C CA . ALA A 1 117 ? 8.348 -5.382 -8.662 1.00 96.12 117 ALA A CA 1
ATOM 959 C C . ALA A 1 117 ? 9.471 -6.384 -8.952 1.00 96.12 117 ALA A C 1
ATOM 961 O O . ALA A 1 117 ? 10.411 -6.086 -9.695 1.00 96.12 117 ALA A O 1
ATOM 962 N N . TRP A 1 118 ? 9.365 -7.581 -8.369 1.00 97.56 118 TRP A N 1
ATOM 963 C CA . TRP A 1 118 ? 10.375 -8.622 -8.514 1.00 97.56 118 TRP A CA 1
ATOM 964 C C . TRP A 1 118 ? 10.502 -9.079 -9.968 1.00 97.56 118 TRP A C 1
ATOM 966 O O . TRP A 1 118 ? 11.608 -9.131 -10.504 1.00 97.56 118 TRP A O 1
ATOM 976 N N . THR A 1 119 ? 9.376 -9.348 -10.630 1.00 96.19 119 THR A N 1
ATOM 977 C CA . THR A 1 119 ? 9.342 -9.841 -12.013 1.00 96.19 119 THR A CA 1
ATOM 978 C C . THR A 1 119 ? 9.926 -8.823 -12.985 1.00 96.19 119 THR A C 1
ATOM 980 O O . THR A 1 119 ? 10.701 -9.195 -13.868 1.00 96.19 119 THR A O 1
ATOM 983 N N . SER A 1 120 ? 9.597 -7.540 -12.807 1.00 97.19 120 SER A N 1
ATOM 984 C CA . SER A 1 120 ? 10.160 -6.447 -13.602 1.00 97.19 120 SER A CA 1
ATOM 985 C C . SER A 1 120 ? 11.688 -6.395 -13.477 1.00 97.19 120 SER A C 1
ATOM 987 O O . SER A 1 120 ? 12.400 -6.431 -14.484 1.00 97.19 120 SER A O 1
ATOM 989 N N . GLY A 1 121 ? 12.204 -6.397 -12.243 1.00 97.75 121 GLY A N 1
ATOM 990 C CA . GLY A 1 121 ? 13.644 -6.361 -11.979 1.00 97.75 121 GLY A CA 1
ATOM 991 C C . GLY A 1 121 ? 14.381 -7.607 -12.475 1.00 97.75 121 GLY A C 1
ATOM 992 O O . GLY A 1 121 ? 15.435 -7.496 -13.099 1.00 97.75 121 GLY A O 1
ATOM 993 N N . TYR A 1 122 ? 13.809 -8.793 -12.258 1.00 97.94 122 TYR A N 1
ATOM 994 C CA . TYR A 1 122 ? 14.389 -10.061 -12.697 1.00 97.94 122 TYR A CA 1
ATOM 995 C C . TYR A 1 122 ? 14.529 -10.127 -14.224 1.00 97.94 122 TYR A C 1
ATOM 997 O O . TYR A 1 122 ? 15.601 -10.441 -14.743 1.00 97.94 122 TYR A O 1
ATOM 1005 N N . LYS A 1 123 ? 13.468 -9.768 -14.958 1.00 97.44 123 LYS A N 1
ATOM 1006 C CA . LYS A 1 123 ? 13.488 -9.756 -16.427 1.00 97.44 123 LYS A CA 1
ATOM 1007 C C . LYS A 1 123 ? 14.486 -8.742 -16.983 1.00 97.44 123 LYS A C 1
ATOM 1009 O O . LYS A 1 123 ? 15.189 -9.070 -17.937 1.00 97.44 123 LYS A O 1
ATOM 1014 N N . LEU A 1 124 ? 14.585 -7.557 -16.376 1.00 97.75 124 LEU A N 1
ATOM 1015 C CA . LEU A 1 124 ? 15.591 -6.570 -16.766 1.00 97.75 124 LEU A CA 1
ATOM 1016 C C . LEU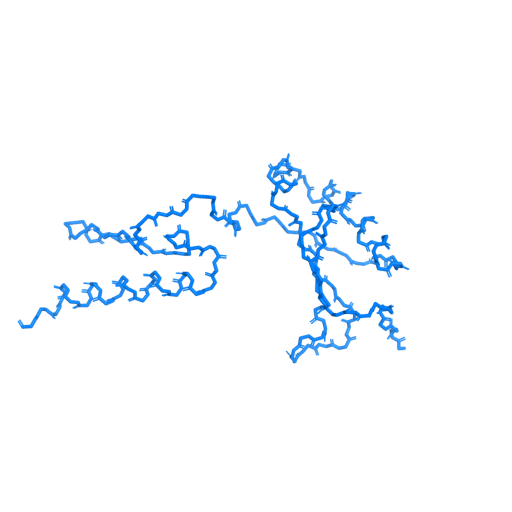 A 1 124 ? 17.015 -7.096 -16.532 1.00 97.75 124 LEU A C 1
ATOM 1018 O O . LEU A 1 124 ? 17.867 -6.964 -17.407 1.00 97.75 124 LEU A O 1
ATOM 1022 N N . GLY A 1 125 ? 17.271 -7.713 -15.375 1.00 97.56 125 GLY A N 1
ATOM 1023 C CA . GLY A 1 125 ? 18.578 -8.285 -15.045 1.00 97.56 125 GLY A CA 1
ATOM 1024 C C . GLY A 1 125 ? 19.038 -9.332 -16.063 1.00 97.56 125 GLY A C 1
ATOM 1025 O O . GLY A 1 125 ? 20.179 -9.279 -16.520 1.00 97.56 125 GLY A O 1
ATOM 1026 N N . ASN A 1 126 ? 18.135 -10.224 -16.480 1.00 97.19 126 ASN A N 1
ATOM 1027 C CA . ASN A 1 126 ? 18.422 -11.210 -17.525 1.00 97.19 126 ASN A CA 1
ATOM 1028 C C . ASN A 1 126 ? 18.730 -10.544 -18.875 1.00 97.19 126 ASN A C 1
ATOM 1030 O O . ASN A 1 126 ? 19.741 -10.871 -19.490 1.00 97.19 126 ASN A O 1
ATOM 1034 N N . ALA A 1 127 ? 17.916 -9.570 -19.301 1.00 95.94 127 ALA A N 1
ATOM 1035 C CA . ALA A 1 127 ? 18.127 -8.862 -20.566 1.00 95.94 127 ALA A CA 1
ATOM 1036 C C . ALA A 1 127 ? 19.478 -8.127 -20.606 1.00 95.94 127 ALA A C 1
ATOM 1038 O O . ALA A 1 127 ? 20.182 -8.165 -21.614 1.00 95.94 127 ALA A O 1
ATOM 1039 N N . ILE A 1 128 ? 19.876 -7.499 -19.492 1.00 96.44 128 ILE A N 1
ATOM 1040 C CA . ILE A 1 128 ? 21.204 -6.891 -19.369 1.00 96.44 128 ILE A CA 1
ATOM 1041 C C . ILE A 1 128 ? 22.282 -7.973 -19.473 1.00 96.44 128 ILE A C 1
ATOM 1043 O O . ILE A 1 128 ? 23.191 -7.823 -20.282 1.00 96.44 128 ILE A O 1
ATOM 1047 N N . SER A 1 129 ? 22.178 -9.067 -18.711 1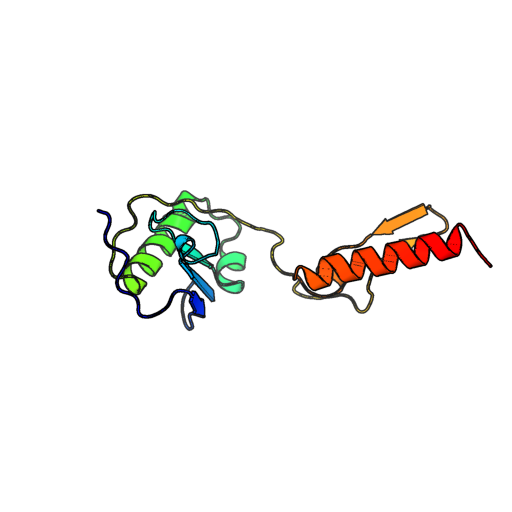.00 95.69 129 SER A N 1
ATOM 1048 C CA . SER A 1 129 ? 23.165 -10.156 -18.725 1.00 95.69 129 SER A CA 1
ATOM 1049 C C . SER A 1 129 ? 23.411 -10.717 -20.131 1.00 95.69 129 SER A C 1
ATOM 1051 O O . SER A 1 129 ? 24.562 -10.937 -20.500 1.00 95.69 129 SER A O 1
ATOM 1053 N N . GLU A 1 130 ? 22.358 -10.911 -20.926 1.00 93.12 130 GLU A N 1
ATOM 1054 C CA . GLU A 1 130 ? 22.455 -11.375 -22.319 1.00 93.12 130 GLU A CA 1
ATOM 1055 C C . GLU A 1 130 ? 23.191 -10.374 -23.224 1.00 93.12 130 GLU A C 1
ATOM 1057 O O . GLU A 1 130 ? 23.956 -10.774 -24.099 1.00 93.12 130 GLU A O 1
ATOM 1062 N N . MET A 1 131 ? 23.016 -9.068 -22.998 1.00 89.25 131 MET A N 1
ATOM 1063 C CA . MET A 1 131 ? 23.711 -8.032 -23.767 1.00 89.25 131 MET A CA 1
ATOM 1064 C C . MET A 1 131 ? 25.211 -7.940 -23.462 1.00 89.25 131 MET A C 1
ATOM 1066 O O . MET A 1 131 ? 26.001 -7.704 -24.376 1.00 89.25 131 MET A O 1
ATOM 1070 N N . ILE A 1 132 ? 25.613 -8.071 -22.193 1.00 89.56 132 ILE A N 1
ATOM 1071 C CA . ILE A 1 132 ? 27.031 -7.967 -21.783 1.00 89.56 132 ILE A CA 1
ATOM 1072 C C . ILE A 1 132 ? 27.785 -9.297 -21.846 1.00 89.56 132 ILE A C 1
ATOM 1074 O O . ILE A 1 132 ? 29.011 -9.315 -21.745 1.00 89.56 132 ILE A O 1
ATOM 1078 N N . SER A 1 133 ? 27.089 -10.417 -22.009 1.00 83.81 133 SER A N 1
ATOM 1079 C CA . SER A 1 133 ? 27.689 -11.738 -22.199 1.00 83.81 133 SER A CA 1
ATOM 1080 C C . SER A 1 133 ? 26.935 -12.499 -23.291 1.00 83.81 133 SER A C 1
ATOM 1082 O O . SER A 1 133 ? 26.230 -13.462 -22.983 1.00 83.81 133 SER A O 1
ATOM 1084 N N . PRO A 1 134 ? 27.051 -12.056 -24.560 1.00 68.88 134 PRO A N 1
ATOM 1085 C CA . PRO A 1 134 ? 26.457 -12.776 -25.676 1.00 68.88 134 PRO A CA 1
ATOM 1086 C C . PRO A 1 134 ? 27.113 -14.164 -25.821 1.00 68.88 134 PRO A C 1
ATOM 1088 O O . PRO A 1 134 ? 28.276 -14.323 -25.435 1.00 68.88 134 PRO A O 1
ATOM 1091 N N . PRO A 1 135 ? 26.376 -15.163 -26.339 1.00 63.09 135 PRO A N 1
ATOM 1092 C CA . PRO A 1 135 ? 26.887 -16.518 -26.550 1.00 63.09 135 PRO A CA 1
ATOM 1093 C C . PRO A 1 135 ? 28.068 -16.585 -27.528 1.00 63.09 135 PRO A C 1
ATOM 1095 O O . PRO A 1 135 ? 28.159 -15.719 -28.431 1.00 63.09 135 PRO A O 1
#

Foldseek 3Di:
DDDEQPDPDQKDQDPPAQFRIKGFPQVDPPHDPPTDMDTHGDPVSCVVCVVPDFVVVCVVVQVRVCVVRVDHDPDDGDDDPPPQWQPDAAPDLWDADPVVRDIGHALSNPTSDPCSRVSSVVVVVVVVVCVVDPD

pLDDT: mean 93.59, std 7.26, range [50.69, 98.25]

Radius of gyration: 20.39 Å; chains: 1; bounding box: 47×34×57 Å

Sequence (135 aa):
MYKPISLPFDGAFIADSPFSWIARDNSKPGRSDSESWIAQANHEWSKERVEMTNYQVESELVPEFEKISGQSCKLYQSHLWRYAKVENPQDQYFYLDANRNIALCGDWFIESTIEGAWTSGYKLGNAISEMISPP